Protein AF-A0A3S0B146-F1 (afdb_monomer)

pLDDT: mean 80.32, std 21.98, range [42.97, 98.69]

Radius of gyration: 25.28 Å; Cα contacts (8 Å, |Δi|>4): 121; chains: 1; bounding box: 47×48×79 Å

Nearest PDB structures (foldseek):
  7u02-assembly1_M  TM=7.256E-01  e=1.890E-04  Caulobacter vibrioides CB15
  8tp8-assembly1_A  TM=6.884E-01  e=6.443E-04  Caulobacter vibrioides NA1000
  8tp8-assembly2_C  TM=6.827E-01  e=7.284E-04  Caulobacter vibrioides NA1000
  8tpk-assembly1_A  TM=6.736E-01  e=8.755E-04  Caulobacter vibrioides NA1000
  6sj9-assembly1_A  TM=5.469E-01  e=1.150E-02  Paenarthrobacter aurescens

Mean predicted aligned error: 13.57 Å

Structure (mmCIF, N/CA/C/O backbone):
data_AF-A0A3S0B146-F1
#
_entry.id   AF-A0A3S0B146-F1
#
loop_
_atom_site.group_PDB
_atom_site.id
_atom_site.type_symbol
_atom_site.label_atom_id
_atom_site.label_alt_id
_atom_site.label_comp_id
_atom_site.label_asym_id
_atom_site.label_entity_id
_atom_site.label_seq_id
_atom_site.pdbx_PDB_ins_code
_atom_site.Cartn_x
_atom_site.Cartn_y
_atom_site.Cartn_z
_atom_site.occupancy
_atom_site.B_iso_or_equiv
_atom_site.auth_seq_id
_atom_site.auth_comp_id
_atom_site.auth_asym_id
_atom_site.auth_atom_id
_atom_site.pdbx_PDB_model_num
ATOM 1 N N . ASP A 1 1 ? 30.273 -6.079 10.177 1.00 65.50 1 ASP A N 1
ATOM 2 C CA . ASP A 1 1 ? 29.571 -5.808 8.920 1.00 65.50 1 ASP A CA 1
ATOM 3 C C . ASP A 1 1 ? 28.319 -5.009 9.254 1.00 65.50 1 ASP A C 1
ATOM 5 O O . ASP A 1 1 ? 27.571 -5.432 10.129 1.00 65.50 1 ASP A O 1
ATOM 9 N N . LEU A 1 2 ? 28.191 -3.806 8.694 1.00 58.47 2 LEU A N 1
ATOM 10 C CA . LEU A 1 2 ? 27.095 -2.875 8.989 1.00 58.47 2 LEU A CA 1
ATOM 11 C C . LEU A 1 2 ? 25.788 -3.349 8.339 1.00 58.47 2 LEU A C 1
ATOM 13 O O . LEU A 1 2 ? 24.721 -3.165 8.922 1.00 58.47 2 LEU A O 1
ATOM 17 N N . ASP A 1 3 ? 25.888 -4.040 7.203 1.00 67.56 3 ASP A N 1
ATOM 18 C CA . ASP A 1 3 ? 24.742 -4.549 6.447 1.00 67.56 3 ASP A CA 1
ATOM 19 C C . ASP A 1 3 ? 24.008 -5.644 7.237 1.00 67.56 3 ASP A C 1
ATOM 21 O O . ASP A 1 3 ? 22.781 -5.635 7.351 1.00 67.56 3 ASP A O 1
ATOM 25 N N . ALA A 1 4 ? 24.764 -6.510 7.919 1.00 56.41 4 ALA A N 1
ATOM 26 C CA . ALA A 1 4 ? 24.223 -7.515 8.835 1.00 56.41 4 ALA A CA 1
ATOM 27 C C . ALA A 1 4 ? 23.538 -6.912 10.082 1.00 56.41 4 ALA A C 1
ATOM 29 O O . ALA A 1 4 ? 22.619 -7.513 10.634 1.00 56.41 4 ALA A O 1
ATOM 30 N N . TRP A 1 5 ? 23.967 -5.727 10.534 1.00 53.81 5 TRP A N 1
ATOM 31 C CA . TRP A 1 5 ? 23.387 -5.045 11.700 1.00 53.81 5 TRP A CA 1
ATOM 32 C C . TRP A 1 5 ? 22.118 -4.251 11.346 1.00 53.81 5 TRP A C 1
ATOM 34 O O . TRP A 1 5 ? 21.217 -4.122 12.175 1.00 53.81 5 TRP A O 1
ATOM 44 N N . LEU A 1 6 ? 22.010 -3.765 10.105 1.00 57.59 6 LEU A N 1
ATOM 45 C CA . LEU A 1 6 ? 20.806 -3.102 9.590 1.00 57.59 6 LEU A CA 1
ATOM 46 C C . LEU A 1 6 ? 19.666 -4.090 9.314 1.00 57.59 6 LEU A C 1
ATOM 48 O O . LEU A 1 6 ? 18.509 -3.749 9.553 1.00 57.59 6 LEU A O 1
ATOM 52 N N . ALA A 1 7 ? 19.982 -5.328 8.922 1.00 58.56 7 ALA A N 1
ATOM 53 C CA . ALA A 1 7 ? 18.995 -6.404 8.805 1.00 58.56 7 ALA A CA 1
ATOM 54 C C . ALA A 1 7 ? 18.312 -6.743 10.148 1.00 58.56 7 ALA A C 1
ATOM 56 O O . ALA A 1 7 ? 17.173 -7.185 10.166 1.00 58.56 7 ALA A O 1
ATOM 57 N N . GLN A 1 8 ? 18.987 -6.486 11.274 1.00 45.81 8 GLN A N 1
ATOM 58 C CA . GLN A 1 8 ? 18.570 -6.878 12.627 1.00 45.81 8 GLN A CA 1
ATOM 59 C C . GLN A 1 8 ? 17.580 -5.915 13.309 1.00 45.81 8 GLN A C 1
ATOM 61 O O . GLN A 1 8 ? 17.132 -6.185 14.425 1.00 45.81 8 GLN A O 1
ATOM 66 N N . ARG A 1 9 ? 17.298 -4.746 12.711 1.00 48.62 9 ARG A N 1
ATOM 67 C CA . ARG A 1 9 ? 16.429 -3.705 13.309 1.00 48.62 9 ARG A CA 1
ATOM 68 C C . ARG A 1 9 ? 15.137 -3.447 12.549 1.00 48.62 9 ARG A C 1
ATOM 70 O O . ARG A 1 9 ? 14.321 -2.644 13.008 1.00 48.62 9 ARG A O 1
ATOM 77 N N . ASP A 1 10 ? 14.929 -4.144 11.443 1.00 51.81 10 ASP A N 1
ATOM 78 C CA . ASP A 1 10 ? 13.582 -4.359 10.953 1.00 51.81 10 ASP A CA 1
ATOM 79 C C . ASP A 1 10 ? 12.880 -5.227 11.995 1.00 51.81 10 ASP A C 1
ATOM 81 O O . ASP A 1 10 ? 13.435 -6.221 12.436 1.00 51.81 10 ASP A O 1
ATOM 85 N N . PHE A 1 11 ? 11.728 -4.796 12.506 1.00 51.12 11 PHE A N 1
ATOM 86 C CA . PHE A 1 11 ? 10.977 -5.554 13.504 1.00 51.12 11 PHE A CA 1
ATOM 87 C C . PHE A 1 11 ? 10.740 -6.983 12.984 1.00 51.12 11 PHE A C 1
ATOM 89 O O . 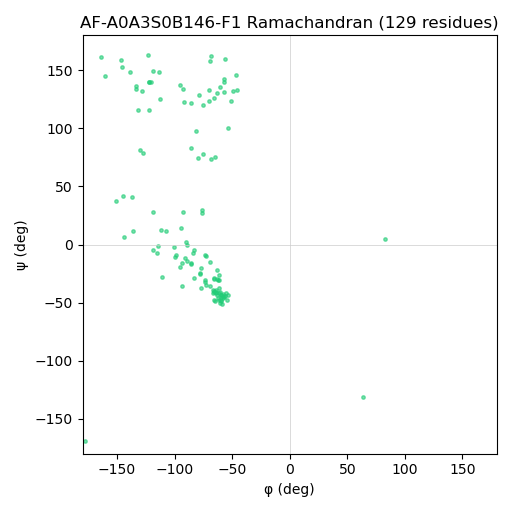PHE A 1 11 ? 9.848 -7.178 12.160 1.00 51.12 11 PHE A O 1
ATOM 96 N N . ASP A 1 12 ? 11.550 -7.939 13.453 1.00 46.16 12 ASP A N 1
ATOM 97 C CA . ASP A 1 12 ? 11.542 -9.354 13.070 1.00 46.16 12 ASP A CA 1
ATOM 98 C C . ASP A 1 12 ? 10.260 -10.032 13.578 1.00 46.16 12 ASP A C 1
ATOM 100 O O . ASP A 1 12 ? 10.237 -10.811 14.531 1.00 46.16 12 ASP A O 1
ATOM 104 N N . LEU A 1 13 ? 9.146 -9.728 12.923 1.00 51.66 13 LEU A N 1
ATOM 105 C CA . LEU A 1 13 ? 8.279 -10.806 12.488 1.00 51.66 13 LEU A CA 1
ATOM 106 C C . LEU A 1 13 ? 8.950 -11.360 11.229 1.00 51.66 13 LEU A C 1
ATOM 108 O O . LEU A 1 13 ? 9.281 -10.552 10.355 1.00 51.66 13 LEU A O 1
ATOM 112 N N . PRO A 1 14 ? 9.176 -12.683 11.116 1.00 53.88 14 PRO A N 1
ATOM 113 C CA . PRO A 1 14 ? 9.619 -13.246 9.848 1.00 53.88 14 PRO A CA 1
ATOM 114 C C . PRO A 1 14 ? 8.681 -12.706 8.762 1.00 53.88 14 PRO A C 1
ATOM 116 O O . PRO A 1 14 ? 7.466 -12.685 9.010 1.00 53.88 14 PRO A O 1
ATOM 119 N N . PRO A 1 15 ? 9.202 -12.191 7.630 1.00 55.59 15 PRO A N 1
ATOM 120 C CA . PRO A 1 15 ? 8.333 -11.738 6.560 1.00 55.59 15 PRO A CA 1
ATOM 121 C C . PRO A 1 15 ? 7.369 -12.884 6.271 1.00 55.59 15 PRO A C 1
ATOM 123 O O . PRO A 1 15 ? 7.800 -14.021 6.071 1.00 55.59 15 PRO A O 1
ATOM 126 N N . GLY A 1 16 ? 6.065 -12.604 6.362 1.00 63.62 16 GLY A N 1
ATOM 127 C CA . GLY A 1 16 ? 5.086 -13.541 5.836 1.00 63.62 16 GLY A CA 1
ATOM 128 C C . GLY A 1 16 ? 5.406 -13.796 4.366 1.00 63.62 16 GLY A C 1
ATOM 129 O O . GLY A 1 16 ? 6.111 -12.996 3.741 1.00 63.62 16 GLY A O 1
ATOM 130 N N . ASP A 1 17 ? 4.907 -14.908 3.829 1.00 84.62 17 ASP A N 1
ATOM 131 C CA . ASP A 1 17 ? 5.023 -15.187 2.400 1.00 84.62 17 ASP A CA 1
ATOM 132 C C . ASP A 1 17 ? 4.638 -13.947 1.579 1.00 84.62 17 ASP A C 1
ATOM 134 O O . ASP A 1 17 ? 3.768 -13.165 1.976 1.00 84.62 17 ASP A O 1
ATOM 138 N N . ASP A 1 18 ? 5.296 -13.751 0.440 1.00 94.06 18 ASP A N 1
ATOM 139 C CA . ASP A 1 18 ? 4.954 -12.650 -0.451 1.00 94.06 18 ASP A CA 1
ATOM 140 C C . ASP A 1 18 ? 3.476 -12.720 -0.861 1.00 94.06 18 ASP A C 1
ATOM 142 O O . ASP A 1 18 ? 2.923 -13.789 -1.134 1.00 94.06 18 ASP A O 1
ATOM 146 N N . ILE A 1 19 ? 2.845 -11.553 -0.959 1.00 96.56 19 ILE A N 1
ATOM 147 C CA . ILE A 1 19 ? 1.476 -11.404 -1.444 1.00 96.56 19 ILE A CA 1
ATOM 148 C C . ILE A 1 19 ? 1.453 -10.648 -2.768 1.00 96.56 19 ILE A C 1
ATOM 150 O O . ILE A 1 19 ? 2.256 -9.748 -3.015 1.00 96.56 19 ILE A O 1
ATOM 154 N N . GLU A 1 20 ? 0.475 -10.984 -3.603 1.00 98.06 20 GLU A N 1
ATOM 155 C CA . GLU A 1 20 ? 0.127 -10.197 -4.785 1.00 98.06 20 GLU A CA 1
ATOM 156 C C . GLU A 1 20 ? -0.757 -9.023 -4.347 1.00 98.06 20 GLU A C 1
ATOM 158 O O . GLU A 1 20 ? -1.962 -9.175 -4.122 1.00 98.06 20 GLU A O 1
ATOM 163 N N . LEU A 1 21 ? -0.155 -7.845 -4.173 1.00 98.56 21 LEU A N 1
ATOM 164 C CA . LEU A 1 21 ? -0.882 -6.629 -3.828 1.00 98.56 21 LEU A CA 1
ATOM 165 C C . LEU A 1 21 ? -1.617 -6.112 -5.060 1.00 98.56 21 LEU A C 1
ATOM 167 O O . LEU A 1 21 ? -0.989 -5.722 -6.043 1.00 98.56 21 LEU A O 1
ATOM 171 N N . HIS A 1 22 ? -2.941 -6.019 -4.960 1.00 98.56 22 HIS A N 1
ATOM 172 C CA . HIS A 1 22 ? -3.786 -5.327 -5.928 1.00 98.56 22 HIS A CA 1
ATOM 173 C C 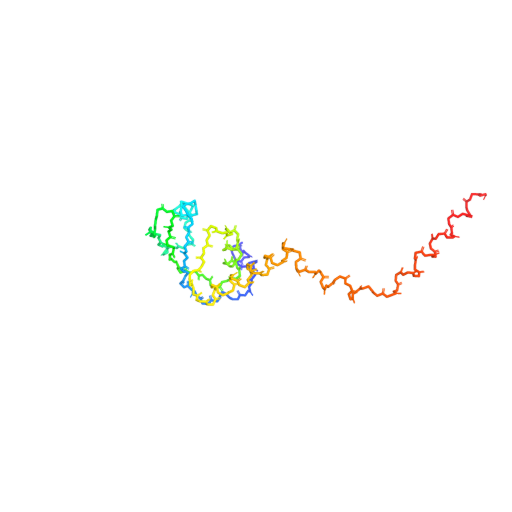. HIS A 1 22 ? -4.407 -4.095 -5.273 1.00 98.56 22 HIS A C 1
ATOM 175 O O . HIS A 1 22 ? -5.076 -4.214 -4.243 1.00 98.56 22 HIS A O 1
ATOM 181 N N . ALA A 1 23 ? -4.231 -2.917 -5.870 1.00 98.56 23 ALA A N 1
ATOM 182 C CA . ALA A 1 23 ? -4.778 -1.673 -5.330 1.00 98.56 23 ALA A CA 1
ATOM 183 C C . ALA A 1 23 ? -5.200 -0.689 -6.425 1.00 98.56 23 ALA A C 1
ATOM 185 O O . ALA A 1 23 ? -4.638 -0.698 -7.515 1.00 98.56 23 ALA A O 1
ATOM 186 N N . V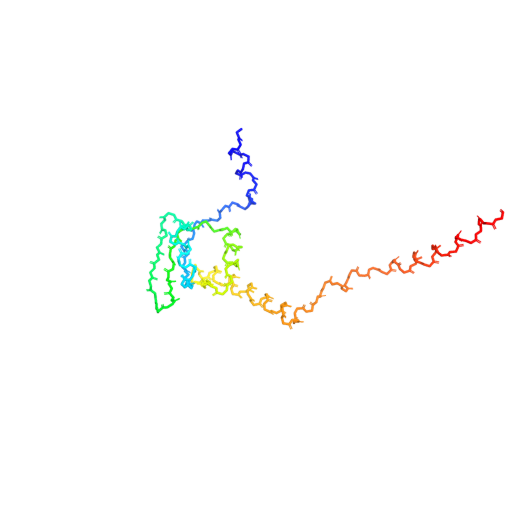AL A 1 24 ? -6.166 0.177 -6.119 1.00 98.44 24 VAL A N 1
ATOM 187 C CA . VAL A 1 24 ? -6.484 1.369 -6.918 1.00 98.44 24 VAL A CA 1
ATOM 188 C C . VAL A 1 24 ? -5.756 2.565 -6.326 1.00 98.44 24 VAL A C 1
ATOM 190 O O . VAL A 1 24 ? -5.732 2.730 -5.106 1.00 98.44 24 VAL A O 1
ATOM 193 N N . LEU A 1 25 ? -5.174 3.392 -7.185 1.00 98.19 25 LEU A N 1
ATOM 194 C CA . LEU A 1 25 ? -4.406 4.577 -6.839 1.00 98.19 25 LEU A CA 1
ATOM 195 C C . LEU A 1 25 ? -5.046 5.831 -7.426 1.00 98.19 25 LEU A C 1
ATOM 197 O O . LEU A 1 25 ? -5.584 5.798 -8.537 1.00 98.19 25 LEU A O 1
ATOM 201 N N . SER A 1 26 ? -4.872 6.952 -6.729 1.00 97.75 26 SER A N 1
ATOM 202 C CA . SER A 1 26 ? -5.046 8.273 -7.329 1.00 97.75 26 SER A CA 1
ATOM 203 C C . SER A 1 26 ? -3.951 8.564 -8.362 1.00 97.75 26 SER A C 1
ATOM 205 O O . SER A 1 26 ? -2.873 7.959 -8.355 1.00 97.75 26 SER A O 1
ATOM 207 N N . ARG A 1 27 ? -4.196 9.555 -9.224 1.00 96.38 27 ARG A N 1
ATOM 208 C CA . ARG A 1 27 ? -3.217 10.043 -10.207 1.00 96.38 27 ARG A CA 1
ATOM 209 C C . ARG A 1 27 ? -1.894 10.476 -9.570 1.00 96.38 27 ARG A C 1
ATOM 211 O O . ARG A 1 27 ? -0.832 10.176 -10.099 1.00 96.38 27 ARG A O 1
ATOM 218 N N . GLU A 1 28 ? -1.937 11.172 -8.441 1.00 95.69 28 GLU A N 1
ATOM 219 C CA . GLU A 1 28 ? -0.735 11.676 -7.766 1.00 95.69 28 GLU A CA 1
ATOM 220 C C . GLU A 1 28 ? 0.132 10.531 -7.234 1.00 95.69 28 GLU A C 1
ATOM 222 O O . GLU A 1 28 ? 1.360 10.586 -7.314 1.00 95.69 28 GLU A O 1
ATOM 227 N N . LEU A 1 29 ? -0.502 9.491 -6.682 1.00 97.44 29 LEU A N 1
ATOM 228 C CA . LEU A 1 29 ? 0.213 8.325 -6.176 1.00 97.44 29 LEU A CA 1
ATOM 229 C C . LEU A 1 29 ? 0.765 7.463 -7.314 1.00 97.44 29 LEU A C 1
ATOM 231 O O . LEU A 1 29 ? 1.862 6.921 -7.193 1.00 97.44 29 LEU A O 1
ATOM 235 N N . GLU A 1 30 ? 0.049 7.377 -8.431 1.00 97.50 30 GLU A N 1
ATOM 236 C CA . GLU A 1 30 ? 0.546 6.708 -9.627 1.00 97.50 30 GLU A CA 1
ATOM 237 C C . GLU A 1 30 ? 1.837 7.353 -10.154 1.00 97.50 30 GLU A C 1
ATOM 239 O O . GLU A 1 30 ? 2.825 6.640 -10.345 1.00 97.50 30 GLU A O 1
ATOM 244 N N . VAL A 1 31 ? 1.881 8.685 -10.290 1.00 97.06 31 VAL A N 1
ATOM 245 C CA . VAL A 1 31 ? 3.086 9.409 -10.741 1.00 97.06 31 VAL A CA 1
ATOM 246 C C . VAL A 1 31 ? 4.263 9.120 -9.810 1.00 97.06 31 VAL A C 1
ATOM 248 O O . VAL A 1 31 ? 5.362 8.800 -10.264 1.00 97.06 31 VAL A O 1
ATOM 251 N N . LEU A 1 32 ? 4.015 9.151 -8.499 1.00 97.12 32 LEU A N 1
ATOM 252 C CA . LEU A 1 32 ? 5.027 8.845 -7.494 1.00 97.12 32 LEU A CA 1
ATOM 253 C C . LEU A 1 32 ? 5.595 7.428 -7.640 1.00 97.12 32 LEU A C 1
ATOM 255 O O . LEU A 1 32 ? 6.804 7.235 -7.512 1.00 97.12 32 LEU A O 1
ATOM 259 N N . LEU A 1 33 ? 4.729 6.441 -7.879 1.00 97.50 33 LEU A N 1
ATOM 260 C CA . LEU A 1 33 ? 5.121 5.037 -8.001 1.00 97.50 33 LEU A CA 1
ATOM 261 C C . LEU A 1 33 ? 5.755 4.708 -9.352 1.00 97.50 33 LEU A C 1
ATOM 263 O O . LEU A 1 33 ? 6.504 3.736 -9.434 1.00 97.50 33 LEU A O 1
ATOM 267 N N . ARG A 1 34 ? 5.536 5.517 -10.396 1.00 97.06 34 ARG A N 1
ATOM 268 C CA . ARG A 1 34 ? 6.342 5.436 -11.624 1.00 97.06 34 ARG A CA 1
ATOM 269 C C . ARG A 1 34 ? 7.791 5.836 -11.379 1.00 97.06 34 ARG A C 1
ATOM 271 O O . ARG A 1 34 ? 8.690 5.199 -11.917 1.00 97.06 34 ARG A O 1
ATOM 278 N N . GLU A 1 35 ? 8.015 6.873 -10.578 1.00 97.25 35 GLU A N 1
ATOM 279 C CA . GLU A 1 35 ? 9.363 7.347 -10.250 1.00 97.25 35 GLU A CA 1
ATOM 280 C C . GLU A 1 35 ? 10.060 6.460 -9.217 1.00 97.25 35 GLU A C 1
ATOM 282 O O . GLU A 1 35 ? 11.268 6.236 -9.291 1.00 97.25 35 GLU A O 1
ATOM 287 N N . ARG A 1 36 ? 9.304 5.960 -8.235 1.00 97.06 36 ARG A N 1
ATOM 288 C CA . ARG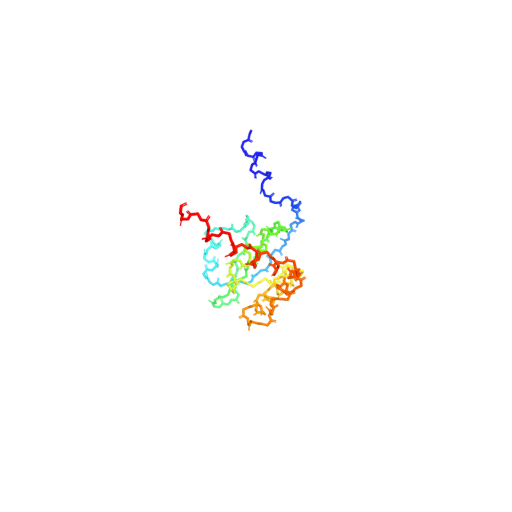 A 1 36 ? 9.817 5.149 -7.127 1.00 97.06 36 ARG A CA 1
ATOM 289 C C . ARG A 1 36 ? 8.980 3.879 -6.982 1.00 97.06 36 ARG A C 1
ATOM 291 O O . ARG A 1 36 ? 8.080 3.853 -6.140 1.00 97.06 36 ARG A O 1
ATOM 298 N N . PRO A 1 37 ? 9.258 2.846 -7.799 1.00 97.19 37 PRO A N 1
ATOM 299 C CA . PRO A 1 37 ? 8.511 1.597 -7.759 1.00 97.19 37 PRO A CA 1
ATOM 300 C C . PRO A 1 37 ? 8.526 0.950 -6.374 1.00 97.19 37 PRO A C 1
ATOM 302 O O . PRO A 1 37 ? 9.557 0.924 -5.701 1.00 97.19 37 PRO A O 1
ATOM 305 N N . LEU A 1 38 ? 7.381 0.399 -5.970 1.00 97.00 38 LEU A N 1
ATOM 306 C CA . LEU A 1 38 ? 7.223 -0.360 -4.731 1.00 97.00 38 LEU A CA 1
ATOM 307 C C . LEU A 1 38 ? 7.958 -1.708 -4.786 1.00 97.00 38 LEU A C 1
ATOM 309 O O . LEU A 1 38 ? 8.500 -2.151 -3.777 1.00 97.00 38 LEU A O 1
ATOM 313 N N . ALA A 1 39 ? 7.973 -2.346 -5.958 1.00 96.62 39 ALA A N 1
ATOM 314 C CA . ALA A 1 39 ? 8.618 -3.630 -6.208 1.00 96.62 39 ALA A CA 1
ATOM 315 C C . ALA A 1 39 ? 9.164 -3.699 -7.648 1.00 96.62 39 ALA A C 1
ATOM 317 O O . ALA A 1 39 ? 8.682 -2.962 -8.515 1.00 96.62 39 ALA A O 1
ATOM 318 N N . PRO A 1 40 ? 10.142 -4.580 -7.942 1.00 97.06 40 PRO A N 1
ATOM 319 C CA . PRO A 1 40 ? 10.685 -4.733 -9.293 1.00 97.06 40 PRO A CA 1
ATOM 320 C C . PRO A 1 40 ? 9.659 -5.194 -10.337 1.00 97.06 40 PRO A C 1
ATOM 322 O O . PRO A 1 40 ? 9.786 -4.841 -11.506 1.00 97.06 40 PRO A O 1
ATOM 325 N N . ASP A 1 41 ? 8.656 -5.974 -9.931 1.00 97.81 41 ASP A N 1
ATOM 326 C CA . ASP A 1 41 ? 7.599 -6.502 -10.801 1.00 97.81 41 ASP A CA 1
ATOM 327 C C . ASP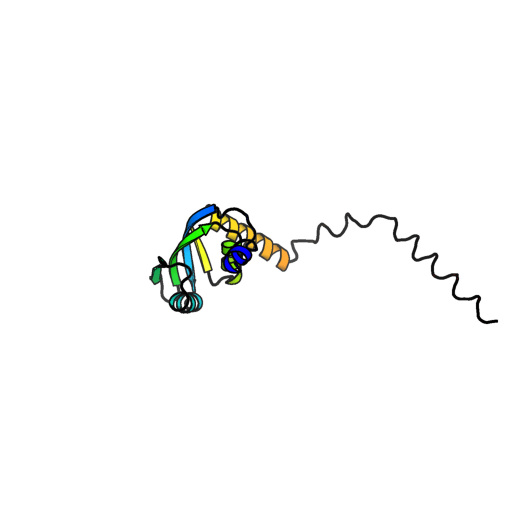 A 1 41 ? 6.333 -5.630 -10.817 1.00 97.81 41 ASP A C 1
ATOM 329 O O . ASP A 1 41 ? 5.288 -6.060 -11.307 1.00 97.81 41 ASP A O 1
ATOM 333 N N . GLN A 1 42 ? 6.435 -4.394 -10.313 1.00 98.44 42 GLN A N 1
ATOM 334 C CA . GLN A 1 42 ? 5.336 -3.440 -10.268 1.00 98.44 42 GLN A CA 1
ATOM 335 C C . GLN A 1 42 ? 4.746 -3.173 -11.659 1.00 98.44 42 GLN A C 1
ATOM 337 O O . GLN A 1 42 ? 5.445 -2.784 -12.596 1.00 98.44 42 GLN A O 1
ATOM 342 N N . GLN A 1 43 ? 3.421 -3.254 -11.748 1.00 98.50 43 GLN A N 1
ATOM 343 C CA . GLN A 1 43 ? 2.627 -2.890 -12.916 1.00 98.50 43 GLN A CA 1
ATOM 344 C C . GLN A 1 43 ? 1.604 -1.817 -12.541 1.00 98.50 43 GL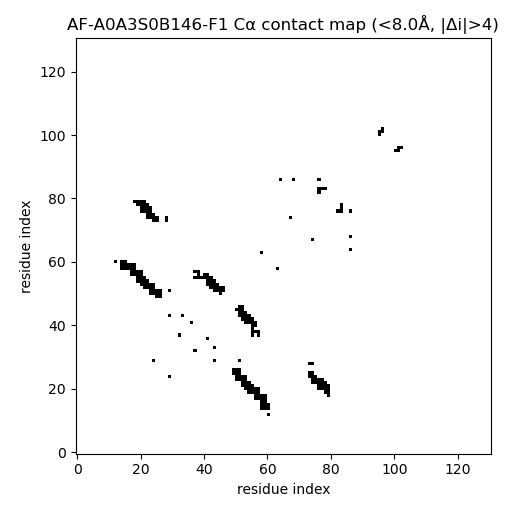N A C 1
ATOM 346 O O . GLN A 1 43 ? 0.997 -1.870 -11.471 1.00 98.50 43 GLN A O 1
ATOM 351 N N . LEU A 1 44 ? 1.423 -0.841 -13.433 1.00 98.19 44 LEU A N 1
ATOM 352 C CA . LEU A 1 44 ? 0.490 0.275 -13.282 1.00 98.19 44 LEU A CA 1
ATOM 353 C C . LEU A 1 44 ? -0.334 0.429 -14.561 1.00 98.19 44 LEU A C 1
ATOM 355 O O . LEU A 1 44 ? 0.214 0.758 -15.617 1.00 98.19 44 LEU A O 1
ATOM 359 N N . GLU A 1 45 ? -1.642 0.225 -14.451 1.00 97.38 45 GLU A N 1
ATOM 360 C CA . GLU A 1 45 ? -2.598 0.284 -15.561 1.00 97.38 45 GLU A CA 1
ATOM 361 C C . GLU A 1 45 ? -3.664 1.350 -15.294 1.00 97.38 45 GLU A C 1
ATOM 363 O O . GLU A 1 45 ? -4.144 1.481 -14.173 1.00 97.38 45 GLU A O 1
ATOM 368 N N . ALA A 1 46 ? -4.063 2.112 -16.313 1.00 96.38 46 ALA A N 1
ATOM 369 C CA . ALA A 1 46 ? -5.184 3.040 -16.174 1.00 96.38 46 ALA A CA 1
ATOM 370 C C . ALA A 1 46 ? -6.506 2.262 -16.044 1.00 96.38 46 ALA A C 1
ATOM 372 O O . ALA A 1 46 ? -6.765 1.350 -16.828 1.00 96.38 46 ALA A O 1
ATOM 373 N N . ALA A 1 47 ? -7.342 2.641 -15.076 1.00 92.12 47 ALA A N 1
ATOM 374 C CA . ALA A 1 47 ? -8.662 2.048 -14.828 1.00 92.12 47 ALA A CA 1
ATOM 375 C C . ALA A 1 47 ? -9.819 3.058 -14.961 1.00 92.12 47 ALA A C 1
ATOM 377 O O . ALA A 1 47 ? -10.984 2.674 -14.923 1.00 92.12 47 ALA A O 1
ATOM 378 N N . GLY A 1 48 ? -9.499 4.335 -15.174 1.00 87.94 48 GLY A N 1
ATOM 379 C CA . GLY A 1 48 ? -10.435 5.421 -15.447 1.00 87.94 48 GLY A CA 1
ATOM 380 C C . GLY A 1 48 ? -9.683 6.731 -15.683 1.00 87.94 48 GLY A C 1
ATOM 381 O O . GLY A 1 48 ? -8.456 6.739 -15.784 1.00 87.94 48 GLY A O 1
ATOM 382 N N . ASP A 1 49 ? -10.401 7.853 -15.727 1.00 85.19 49 ASP A N 1
ATOM 383 C CA . ASP A 1 49 ? -9.791 9.167 -15.994 1.00 85.19 49 ASP A CA 1
ATOM 384 C C . ASP A 1 49 ? -8.785 9.591 -14.904 1.00 85.19 49 ASP A C 1
ATOM 386 O O . ASP A 1 49 ? -7.799 10.288 -15.177 1.00 85.19 49 ASP A O 1
ATOM 390 N N . HIS A 1 50 ? -8.998 9.136 -13.664 1.00 90.62 50 HIS A N 1
ATOM 391 C CA . HIS A 1 50 ? -8.193 9.505 -12.493 1.00 90.62 50 HIS A CA 1
ATOM 392 C C . HIS A 1 50 ? -7.836 8.325 -11.577 1.00 90.62 50 HIS A C 1
ATOM 394 O O . HIS A 1 50 ? -7.330 8.545 -10.478 1.00 90.62 50 HIS A O 1
ATOM 400 N N . GLU A 1 51 ? -8.062 7.093 -12.035 1.00 95.19 51 GLU A N 1
ATOM 401 C CA . GLU A 1 51 ? -7.824 5.870 -11.266 1.00 95.19 51 GLU A CA 1
ATOM 402 C C . GLU A 1 51 ? -6.854 4.943 -11.993 1.00 95.19 51 GLU A C 1
ATOM 404 O O . GLU A 1 51 ? -6.930 4.761 -13.213 1.00 95.19 51 GLU A O 1
ATOM 409 N N . PHE A 1 52 ? -5.961 4.326 -11.223 1.00 98.19 52 PHE A N 1
ATOM 410 C CA . PHE A 1 52 ? -4.942 3.416 -11.735 1.00 98.19 52 PHE A CA 1
ATOM 411 C C . PHE A 1 52 ? -4.883 2.149 -10.895 1.00 98.19 52 PHE A C 1
ATOM 413 O O . PHE A 1 52 ? -4.903 2.219 -9.671 1.00 98.19 52 PHE A O 1
ATOM 420 N N . VAL A 1 53 ? -4.781 0.993 -11.538 1.00 98.44 53 VAL A N 1
ATOM 421 C CA . VAL A 1 53 ? -4.602 -0.294 -10.870 1.00 98.44 53 VAL A CA 1
ATOM 422 C C . VAL A 1 53 ? -3.115 -0.601 -10.749 1.00 98.44 53 VAL A C 1
ATOM 424 O O . VAL A 1 53 ? -2.394 -0.666 -11.743 1.00 98.44 53 VAL A O 1
ATOM 427 N N . LEU A 1 54 ? -2.684 -0.812 -9.510 1.00 98.62 54 LEU A N 1
ATOM 428 C CA . LEU A 1 54 ? -1.381 -1.327 -9.117 1.00 98.62 54 LEU A CA 1
ATOM 429 C C . LEU A 1 54 ? -1.448 -2.847 -8.951 1.00 98.62 54 LEU A C 1
ATOM 431 O O . LEU A 1 54 ? -2.344 -3.348 -8.265 1.00 98.62 54 LEU A O 1
ATOM 435 N N . ARG A 1 55 ? -0.458 -3.552 -9.507 1.00 98.69 55 ARG A N 1
ATOM 436 C CA . ARG A 1 55 ? -0.132 -4.947 -9.171 1.00 98.69 55 ARG A CA 1
ATOM 437 C C . ARG A 1 55 ? 1.352 -5.067 -8.843 1.00 98.69 55 ARG A C 1
ATOM 439 O O . ARG A 1 55 ? 2.167 -4.524 -9.584 1.00 98.69 55 ARG A O 1
ATOM 446 N N . ALA A 1 56 ? 1.702 -5.730 -7.745 1.00 98.31 56 ALA A N 1
ATOM 447 C CA . ALA A 1 56 ? 3.093 -5.954 -7.344 1.00 98.31 56 ALA A CA 1
ATOM 448 C C . ALA A 1 56 ? 3.198 -7.119 -6.353 1.00 98.31 56 ALA A C 1
ATOM 450 O O . ALA A 1 56 ? 2.333 -7.247 -5.478 1.00 98.31 56 ALA A O 1
ATOM 451 N N . ARG A 1 57 ? 4.285 -7.897 -6.419 1.00 98.06 57 ARG A N 1
ATOM 452 C CA . ARG A 1 57 ? 4.615 -8.872 -5.378 1.00 98.06 57 ARG A CA 1
ATOM 453 C C . ARG A 1 57 ? 5.395 -8.191 -4.261 1.00 98.06 57 ARG A C 1
ATOM 455 O O . ARG A 1 57 ? 6.448 -7.598 -4.492 1.00 98.06 57 ARG A O 1
ATOM 462 N N . VAL A 1 58 ? 4.867 -8.255 -3.043 1.00 96.38 58 VAL A N 1
ATOM 463 C CA . VAL A 1 58 ? 5.439 -7.568 -1.877 1.00 96.38 58 VAL A CA 1
ATOM 464 C C . VAL A 1 58 ? 5.407 -8.453 -0.638 1.00 96.38 58 VAL A C 1
ATOM 466 O O . VAL A 1 58 ? 4.476 -9.232 -0.448 1.00 96.38 58 VAL A O 1
ATOM 469 N N . ALA A 1 59 ? 6.391 -8.279 0.242 1.00 94.44 59 ALA A N 1
ATOM 470 C CA . ALA A 1 59 ? 6.456 -9.016 1.499 1.00 94.44 59 ALA A CA 1
ATOM 471 C C . ALA A 1 59 ? 5.254 -8.692 2.410 1.00 94.44 59 ALA A C 1
ATOM 473 O O . ALA A 1 59 ? 4.979 -7.515 2.701 1.00 94.44 59 ALA A O 1
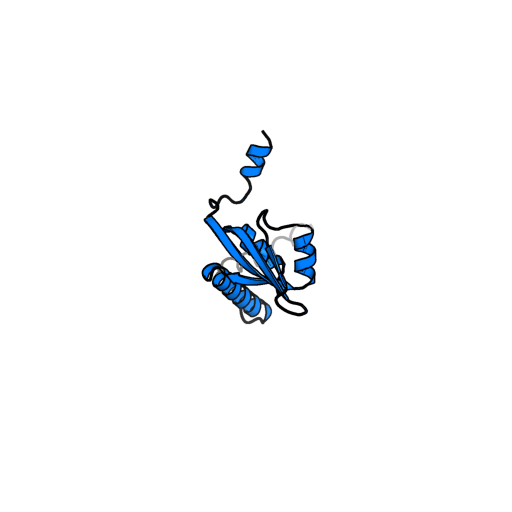ATOM 474 N N . ASP A 1 60 ? 4.581 -9.728 2.923 1.00 93.69 60 ASP A N 1
ATOM 475 C CA . ASP A 1 60 ? 3.413 -9.602 3.802 1.00 93.69 60 ASP A CA 1
ATOM 476 C C . ASP A 1 60 ? 3.822 -9.189 5.224 1.00 93.69 60 ASP A C 1
ATOM 478 O O . ASP A 1 60 ? 3.930 -9.987 6.153 1.00 93.69 60 ASP A O 1
ATOM 482 N N . THR A 1 61 ? 4.110 -7.899 5.390 1.00 93.00 61 THR A N 1
ATOM 483 C CA . THR A 1 61 ? 4.718 -7.353 6.612 1.00 93.00 61 THR A CA 1
ATOM 484 C C . THR A 1 61 ? 3.879 -6.247 7.240 1.00 93.00 61 THR A C 1
ATOM 486 O O . THR A 1 61 ? 3.043 -5.617 6.587 1.00 93.00 61 THR A O 1
ATOM 489 N N . MET A 1 62 ? 4.144 -5.933 8.514 1.00 92.12 62 MET A N 1
ATOM 490 C CA . MET A 1 62 ? 3.541 -4.764 9.169 1.00 92.12 62 MET A CA 1
ATOM 491 C C . MET A 1 62 ? 4.008 -3.437 8.552 1.00 92.12 62 MET A C 1
ATOM 493 O O . MET A 1 62 ? 3.234 -2.482 8.481 1.00 92.12 62 MET A O 1
ATOM 497 N N . ARG A 1 63 ? 5.236 -3.396 8.013 1.00 92.81 63 ARG A N 1
ATOM 498 C CA . ARG A 1 63 ? 5.736 -2.251 7.240 1.00 92.81 63 ARG A CA 1
ATOM 499 C C . ARG A 1 63 ? 4.827 -1.936 6.061 1.00 92.81 63 ARG A C 1
ATOM 501 O O . ARG A 1 63 ? 4.507 -0.767 5.864 1.00 92.81 63 ARG A O 1
ATOM 508 N N . LEU A 1 64 ? 4.387 -2.955 5.320 1.00 95.75 64 LEU A N 1
ATOM 509 C CA . LEU A 1 64 ? 3.447 -2.765 4.218 1.00 95.75 64 LEU A CA 1
ATOM 510 C C . LEU A 1 64 ? 2.149 -2.108 4.705 1.00 95.75 64 LEU A C 1
ATOM 512 O O . LEU A 1 64 ? 1.680 -1.166 4.077 1.00 95.75 64 LEU A O 1
ATOM 516 N N . ARG A 1 65 ? 1.601 -2.527 5.857 1.00 97.00 65 ARG A N 1
ATOM 517 C CA . ARG A 1 65 ? 0.380 -1.913 6.420 1.00 97.00 65 ARG A CA 1
ATOM 518 C C . ARG A 1 65 ? 0.585 -0.437 6.731 1.00 97.00 65 ARG A C 1
ATOM 520 O O . ARG A 1 65 ? -0.246 0.382 6.357 1.00 97.00 65 ARG A O 1
ATOM 527 N N . TRP A 1 66 ? 1.680 -0.081 7.399 1.00 96.19 66 TRP A N 1
ATOM 528 C CA . TRP A 1 66 ? 1.969 1.323 7.709 1.00 96.19 66 TRP A CA 1
ATOM 529 C C . TRP A 1 66 ? 2.202 2.155 6.456 1.00 96.19 66 TRP A C 1
ATOM 531 O O . TRP A 1 66 ? 1.732 3.287 6.381 1.00 96.19 66 TRP A O 1
ATOM 541 N N . TRP A 1 67 ? 2.885 1.581 5.468 1.00 97.06 67 TRP A N 1
ATOM 542 C CA . TRP A 1 67 ? 3.104 2.216 4.178 1.00 97.06 67 TRP A CA 1
ATOM 543 C C . TRP A 1 67 ? 1.772 2.503 3.473 1.00 97.06 67 TRP A C 1
ATOM 545 O O . TRP A 1 67 ? 1.521 3.650 3.115 1.00 97.06 67 TRP A O 1
ATOM 555 N N . LEU A 1 68 ? 0.880 1.509 3.373 1.00 98.12 68 LEU A N 1
ATOM 556 C CA . LEU A 1 68 ? -0.459 1.652 2.785 1.00 98.12 68 LEU A CA 1
ATOM 557 C C . LEU A 1 68 ? -1.292 2.714 3.516 1.00 98.12 68 LEU A C 1
ATOM 559 O O . LEU A 1 68 ? -1.807 3.638 2.890 1.00 98.12 68 LEU A O 1
ATOM 563 N N . LEU A 1 69 ? -1.377 2.625 4.847 1.00 97.69 69 LEU A N 1
ATOM 564 C CA . LEU A 1 69 ? -2.126 3.580 5.672 1.00 97.69 69 LEU A CA 1
ATOM 565 C C . LEU A 1 69 ? -1.576 5.009 5.561 1.00 97.69 69 LEU A C 1
ATOM 567 O O . LEU A 1 69 ? -2.344 5.965 5.651 1.00 97.69 69 LEU A O 1
ATOM 571 N N . GLY A 1 70 ? -0.271 5.168 5.324 1.00 97.25 70 GLY A N 1
ATOM 572 C CA . GLY A 1 70 ? 0.373 6.467 5.134 1.00 97.25 70 GLY A CA 1
ATOM 573 C C . GLY A 1 70 ? -0.115 7.239 3.903 1.00 97.25 70 GLY A C 1
ATOM 574 O O . GLY A 1 70 ? 0.004 8.465 3.867 1.00 97.25 70 GLY A O 1
ATOM 575 N N . PHE A 1 71 ? -0.698 6.564 2.906 1.00 97.31 71 PHE A N 1
ATOM 576 C CA . PHE A 1 71 ? -1.295 7.239 1.749 1.00 97.31 71 PHE A CA 1
ATOM 577 C C . PHE A 1 71 ? -2.739 7.684 1.971 1.00 97.31 71 PHE A C 1
ATOM 579 O O . PHE A 1 71 ? -3.204 8.551 1.227 1.00 97.31 71 PHE A O 1
ATOM 586 N N . GLY A 1 72 ? -3.410 7.159 2.999 1.00 96.75 72 GLY A N 1
ATOM 587 C CA . GLY A 1 72 ? -4.800 7.479 3.296 1.00 96.75 72 GLY A CA 1
ATOM 588 C C . GLY A 1 72 ? -5.741 7.038 2.176 1.00 96.75 72 GLY A C 1
ATOM 589 O O . GLY A 1 72 ? -5.666 5.912 1.694 1.00 96.75 72 GLY A O 1
ATOM 590 N N . ASP A 1 73 ? -6.621 7.942 1.760 1.00 95.75 73 ASP A N 1
ATOM 591 C CA . ASP A 1 73 ? -7.641 7.732 0.727 1.00 95.75 73 ASP A CA 1
ATOM 592 C C . ASP A 1 73 ? -7.090 7.661 -0.708 1.00 95.75 73 ASP A C 1
ATOM 594 O O . ASP A 1 73 ? -7.802 7.254 -1.622 1.00 95.75 73 ASP A O 1
ATOM 598 N N . ARG A 1 74 ? -5.811 7.995 -0.921 1.00 97.75 74 ARG A N 1
ATOM 599 C CA . ARG A 1 74 ? -5.159 7.928 -2.243 1.00 97.75 74 ARG A CA 1
ATOM 600 C C . ARG A 1 74 ? -4.849 6.509 -2.716 1.00 97.75 74 ARG A C 1
ATOM 602 O O . ARG A 1 74 ? -4.440 6.337 -3.864 1.00 97.75 74 ARG A O 1
ATOM 609 N N . ILE A 1 75 ? -5.008 5.510 -1.848 1.00 98.12 75 ILE A N 1
ATOM 610 C CA . ILE A 1 75 ? -4.857 4.094 -2.179 1.00 98.12 75 ILE A CA 1
ATOM 611 C C . ILE A 1 75 ? -6.020 3.290 -1.605 1.00 98.12 75 ILE A C 1
ATOM 613 O O . ILE A 1 75 ? -6.376 3.421 -0.437 1.00 98.12 75 ILE A O 1
ATOM 617 N N . THR A 1 76 ? -6.589 2.406 -2.415 1.00 98.19 76 THR A N 1
ATOM 618 C CA . THR A 1 76 ? -7.602 1.444 -1.978 1.00 98.19 76 THR A CA 1
ATOM 619 C C . THR A 1 76 ? -7.124 0.037 -2.288 1.00 98.19 76 THR A C 1
ATOM 621 O O . THR A 1 76 ? -6.971 -0.325 -3.451 1.00 98.19 76 THR A O 1
ATOM 624 N N . VAL A 1 77 ? -6.903 -0.779 -1.254 1.00 98.62 77 VAL A N 1
ATOM 625 C CA . VAL A 1 77 ? -6.534 -2.191 -1.430 1.00 98.62 77 VAL A CA 1
ATOM 626 C C . VAL A 1 77 ? -7.734 -2.972 -1.963 1.00 98.62 77 VAL A C 1
ATOM 628 O O . VAL A 1 77 ? -8.799 -2.993 -1.345 1.00 98.62 77 VAL A O 1
ATOM 631 N N . LEU A 1 78 ? -7.545 -3.636 -3.101 1.00 98.38 78 LEU A N 1
ATOM 632 C CA . LEU A 1 78 ? -8.506 -4.560 -3.698 1.00 98.38 78 LEU A CA 1
ATOM 633 C C . LEU A 1 78 ? -8.246 -6.005 -3.273 1.00 98.38 78 LEU A C 1
ATOM 635 O O . LEU A 1 78 ? -9.201 -6.753 -3.088 1.00 98.38 78 LEU A O 1
ATOM 639 N N . GLY A 1 79 ? -6.976 -6.383 -3.109 1.00 97.12 79 GLY A N 1
ATOM 640 C CA . GLY A 1 79 ? -6.584 -7.738 -2.747 1.00 97.12 79 GLY A CA 1
ATOM 641 C C . GLY A 1 79 ? -5.140 -7.835 -2.231 1.00 97.12 79 GLY A C 1
ATOM 642 O O . GLY A 1 79 ? -4.350 -6.919 -2.479 1.00 97.12 79 GLY A O 1
ATOM 643 N N . PRO A 1 80 ? -4.799 -8.924 -1.516 1.00 98.00 80 PRO A N 1
ATOM 644 C CA . PRO A 1 80 ? -5.674 -10.059 -1.187 1.00 98.00 80 PRO A CA 1
ATOM 645 C C . PRO A 1 80 ? -6.783 -9.691 -0.182 1.00 98.00 80 PRO A C 1
ATOM 647 O O . PRO A 1 80 ? -6.652 -8.713 0.556 1.00 98.00 80 PRO A O 1
ATOM 650 N N . ASP A 1 81 ? -7.872 -10.470 -0.146 1.00 97.94 81 ASP A N 1
ATOM 651 C CA . ASP A 1 81 ? -9.077 -10.157 0.649 1.00 97.94 81 ASP A CA 1
ATOM 652 C C . ASP A 1 81 ? -8.758 -9.901 2.122 1.00 97.94 81 ASP A C 1
ATOM 654 O O . ASP A 1 81 ? -9.189 -8.898 2.688 1.00 97.94 81 ASP A O 1
ATOM 658 N N . ARG A 1 82 ? -7.895 -10.736 2.711 1.00 96.69 82 ARG A N 1
ATOM 659 C CA . ARG A 1 82 ? -7.420 -10.558 4.087 1.00 96.69 82 ARG A CA 1
ATOM 660 C C . ARG A 1 82 ? -6.808 -9.171 4.315 1.00 96.69 82 ARG A C 1
ATOM 662 O O . ARG A 1 82 ? -7.139 -8.507 5.294 1.00 96.69 82 ARG A O 1
ATOM 669 N N . LEU A 1 83 ? -5.926 -8.713 3.424 1.00 97.75 83 LEU A N 1
ATOM 670 C CA . LEU A 1 83 ? -5.285 -7.402 3.565 1.00 97.75 83 LEU A CA 1
ATOM 671 C C . LEU A 1 83 ? -6.313 -6.274 3.418 1.00 97.75 83 LEU A C 1
ATOM 673 O O . LEU A 1 83 ? -6.299 -5.313 4.188 1.00 97.75 83 LEU A O 1
ATOM 677 N N . ARG A 1 84 ? -7.238 -6.398 2.463 1.00 98.50 84 ARG A N 1
ATOM 678 C CA . ARG A 1 84 ? -8.333 -5.438 2.282 1.00 98.50 84 ARG A CA 1
ATOM 679 C C . ARG A 1 84 ? -9.205 -5.334 3.536 1.00 98.50 84 ARG A C 1
ATOM 681 O O . ARG A 1 84 ? -9.542 -4.227 3.960 1.00 98.50 84 ARG A O 1
ATOM 688 N N . GLU A 1 85 ? -9.544 -6.463 4.148 1.00 98.19 85 GLU A N 1
ATOM 689 C CA . GLU A 1 85 ? -10.309 -6.523 5.396 1.00 98.19 85 GLU A CA 1
ATOM 690 C C . GLU A 1 85 ? -9.558 -5.868 6.564 1.00 98.19 85 GLU A C 1
ATOM 692 O O . GLU A 1 85 ? -10.155 -5.080 7.306 1.00 98.19 85 GLU A O 1
ATOM 697 N N . GLU A 1 86 ? -8.250 -6.122 6.693 1.00 97.75 86 GLU A N 1
ATOM 698 C CA . GLU A 1 86 ? -7.373 -5.490 7.690 1.00 97.75 86 GLU A CA 1
ATOM 699 C C . GLU A 1 86 ? -7.374 -3.955 7.550 1.00 97.75 86 GLU A C 1
ATOM 701 O O . GLU A 1 86 ? -7.531 -3.233 8.548 1.00 97.75 86 GLU A O 1
ATOM 706 N N . MET A 1 87 ? -7.250 -3.444 6.319 1.00 98.38 87 MET A N 1
ATOM 707 C CA . MET A 1 87 ? -7.280 -2.003 6.037 1.00 98.38 87 MET A CA 1
ATOM 708 C C . MET A 1 87 ? -8.648 -1.407 6.366 1.00 98.38 87 MET A C 1
ATOM 710 O O . MET A 1 87 ? -8.731 -0.435 7.119 1.00 98.38 87 MET A O 1
ATOM 714 N N . ALA A 1 88 ? -9.732 -2.028 5.896 1.00 98.12 88 ALA A N 1
ATOM 715 C CA . ALA A 1 88 ? -11.088 -1.554 6.150 1.00 98.12 88 ALA A CA 1
ATOM 716 C C . ALA A 1 88 ? -11.425 -1.536 7.651 1.00 98.12 88 ALA A C 1
ATOM 718 O O . ALA A 1 88 ? -12.023 -0.578 8.146 1.00 98.12 88 ALA A O 1
ATOM 719 N N . ALA A 1 89 ? -11.024 -2.565 8.403 1.00 97.75 89 ALA A N 1
ATOM 720 C CA . ALA A 1 89 ? -11.217 -2.611 9.849 1.00 97.75 89 ALA A CA 1
ATOM 721 C C . ALA A 1 89 ? -10.437 -1.503 10.567 1.00 97.75 89 ALA A C 1
ATOM 723 O O . ALA A 1 89 ? -10.961 -0.879 11.492 1.00 97.75 89 ALA A O 1
ATOM 724 N N . THR A 1 90 ? -9.205 -1.241 10.134 1.00 97.44 90 THR A N 1
ATOM 725 C CA . THR A 1 90 ? -8.366 -0.180 10.700 1.00 97.44 90 THR A CA 1
ATOM 726 C C . THR A 1 90 ? -8.956 1.199 10.431 1.00 97.44 90 THR A C 1
ATOM 728 O O . THR A 1 90 ? -9.142 1.962 11.377 1.00 97.44 90 THR A O 1
ATOM 731 N N . VAL A 1 91 ? -9.360 1.481 9.191 1.00 97.19 91 VAL A N 1
ATOM 732 C CA . VAL A 1 91 ? -10.001 2.749 8.813 1.00 97.19 91 VAL A CA 1
ATOM 733 C C . VAL A 1 91 ? -11.310 2.971 9.574 1.00 97.19 91 VAL A C 1
ATOM 735 O O . VAL A 1 91 ? -11.538 4.070 10.071 1.00 97.19 91 VAL A O 1
ATOM 738 N N . ARG A 1 92 ? -12.142 1.934 9.768 1.00 97.19 92 ARG A N 1
ATOM 739 C CA . ARG A 1 92 ? -13.356 2.042 10.604 1.00 97.19 92 ARG A CA 1
ATOM 740 C C . ARG A 1 92 ? -13.038 2.440 12.046 1.00 97.19 92 ARG A C 1
ATOM 742 O O . ARG A 1 92 ? -13.698 3.321 12.590 1.00 97.19 92 ARG A O 1
ATOM 749 N N . ARG A 1 93 ? -12.021 1.824 12.662 1.00 96.69 93 ARG A N 1
ATOM 750 C CA . ARG A 1 93 ? -11.588 2.195 14.022 1.00 96.69 93 ARG A CA 1
ATOM 751 C C . ARG A 1 93 ? -11.048 3.622 14.070 1.00 96.69 93 ARG A C 1
ATOM 753 O O . ARG A 1 93 ? -11.380 4.355 14.992 1.00 96.69 93 ARG A O 1
ATOM 760 N N . MET A 1 94 ? -10.259 4.027 13.075 1.00 95.88 94 MET A N 1
ATOM 761 C CA . MET A 1 94 ? -9.756 5.400 12.967 1.00 95.88 9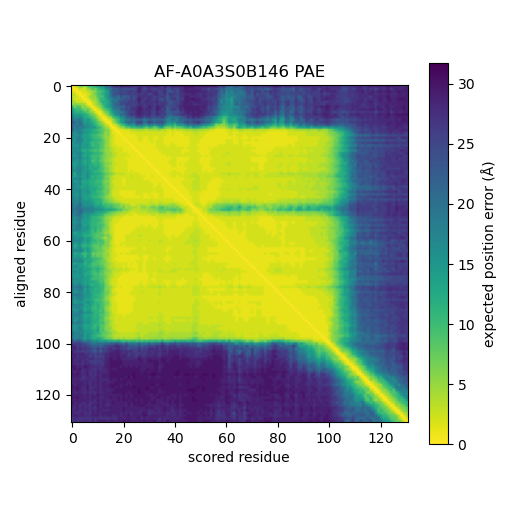4 MET A CA 1
ATOM 762 C C . MET A 1 94 ? -10.908 6.404 12.873 1.00 95.88 94 MET A C 1
ATOM 764 O O . MET A 1 94 ? -10.930 7.369 13.629 1.00 95.88 94 MET A O 1
ATOM 768 N N . ALA A 1 95 ? -11.888 6.150 12.003 1.00 95.88 95 ALA A N 1
ATOM 769 C CA . ALA A 1 95 ? -13.061 7.005 11.857 1.00 95.88 95 ALA A CA 1
ATOM 770 C C . ALA A 1 95 ? -13.814 7.169 13.188 1.00 95.88 95 ALA A C 1
ATOM 772 O O . ALA A 1 95 ? -14.102 8.296 13.574 1.00 95.88 95 ALA A O 1
ATOM 773 N N . ALA A 1 96 ? -14.038 6.080 13.933 1.00 95.88 96 ALA A N 1
ATOM 774 C CA . ALA A 1 96 ? -14.674 6.134 15.253 1.00 95.88 96 ALA A CA 1
ATOM 775 C C . ALA A 1 96 ? -13.867 6.957 16.281 1.00 95.88 96 ALA A C 1
ATOM 777 O O . ALA A 1 96 ? -14.445 7.694 17.078 1.00 95.88 96 ALA A O 1
ATOM 778 N N . VAL A 1 97 ? -12.529 6.877 16.251 1.00 94.44 97 VAL A N 1
ATOM 779 C CA . VAL A 1 97 ? -11.657 7.701 17.111 1.00 94.44 97 VAL A CA 1
ATOM 780 C C . VAL A 1 97 ? -11.832 9.188 16.818 1.00 94.44 97 VAL A C 1
ATOM 782 O O . VAL A 1 97 ? -11.983 9.979 17.747 1.00 94.44 97 VAL A O 1
ATOM 785 N N . TYR A 1 98 ? -11.844 9.576 15.543 1.00 94.62 98 TYR A N 1
ATOM 786 C CA . TYR A 1 98 ? -11.985 10.981 15.152 1.00 94.62 98 TYR A CA 1
ATOM 787 C C . TYR A 1 98 ? -13.423 11.505 15.236 1.00 94.62 98 TYR A C 1
ATOM 789 O O . TYR A 1 98 ? -13.610 12.702 15.435 1.00 94.62 98 TYR A O 1
ATOM 797 N N . ALA A 1 99 ? -14.427 10.630 15.147 1.00 93.88 99 ALA A N 1
ATOM 798 C CA . ALA A 1 99 ? -15.827 10.972 15.394 1.00 93.88 99 ALA A CA 1
ATOM 799 C C . ALA A 1 99 ? -16.116 11.272 16.877 1.00 93.88 99 ALA A C 1
ATOM 801 O O . ALA A 1 99 ? -17.144 11.860 17.195 1.00 93.88 99 ALA A O 1
ATOM 802 N N . GLY A 1 100 ? -15.206 10.898 17.787 1.00 88.44 100 GLY A N 1
ATOM 803 C CA . GLY A 1 100 ? -15.418 11.000 19.232 1.00 88.44 100 GLY A CA 1
ATOM 804 C C . GLY A 1 100 ? -16.214 9.830 19.821 1.00 88.44 100 GLY A C 1
ATOM 805 O O . GLY A 1 100 ? -16.478 9.828 21.021 1.00 88.44 100 GLY A O 1
ATOM 806 N N . ASP A 1 101 ? -16.537 8.824 19.005 1.00 76.94 101 ASP A N 1
ATOM 807 C CA . ASP A 1 101 ? -17.290 7.629 19.402 1.00 76.94 101 ASP A CA 1
ATOM 808 C C . ASP A 1 101 ? -16.418 6.625 20.164 1.00 76.94 101 ASP A C 1
ATOM 810 O O . ASP A 1 101 ? -16.910 5.856 20.991 1.00 76.94 101 ASP A O 1
ATOM 814 N N . ALA A 1 102 ? -15.100 6.654 19.939 1.00 62.12 102 ALA A N 1
ATOM 815 C CA . ALA A 1 102 ? -14.148 5.984 20.815 1.00 62.12 102 ALA A CA 1
ATOM 816 C C . ALA A 1 102 ? -13.916 6.856 22.057 1.00 62.12 102 ALA A C 1
ATOM 818 O O . ALA A 1 102 ? -12.874 7.504 22.215 1.00 62.12 102 ALA A O 1
ATOM 819 N N . ALA A 1 103 ? -14.910 6.877 22.948 1.00 55.88 103 ALA A N 1
ATOM 820 C CA . ALA A 1 103 ? -14.689 7.263 24.330 1.00 55.88 103 ALA A CA 1
ATOM 821 C C . ALA A 1 103 ? -13.434 6.529 24.823 1.00 55.88 103 ALA A C 1
ATOM 823 O O . ALA A 1 103 ? -13.245 5.341 24.558 1.00 55.88 103 ALA A O 1
ATOM 824 N N . ARG A 1 104 ? -12.534 7.263 25.476 1.00 58.00 104 ARG A N 1
ATOM 825 C CA . ARG A 1 104 ? -11.293 6.743 26.056 1.00 58.00 104 ARG A CA 1
ATOM 826 C C . ARG A 1 104 ? -11.628 5.769 27.189 1.00 58.00 104 ARG A C 1
ATOM 828 O O . ARG A 1 104 ? -11.456 6.102 28.356 1.00 58.00 104 ARG A O 1
ATOM 835 N N . ASP A 1 105 ? -12.067 4.565 26.849 1.00 53.72 105 ASP A N 1
ATOM 836 C CA . ASP A 1 105 ? -12.545 3.527 27.769 1.00 53.72 105 ASP A CA 1
ATOM 837 C C . ASP A 1 105 ? -11.391 2.822 28.512 1.00 53.72 105 ASP A C 1
ATOM 839 O O . ASP A 1 105 ? -11.409 1.638 28.827 1.00 53.72 105 ASP A O 1
ATOM 843 N N . SER A 1 106 ? -10.291 3.540 28.742 1.00 50.44 106 SER A N 1
ATOM 844 C CA . SER A 1 106 ? -9.102 3.023 29.426 1.00 50.44 106 SER A CA 1
ATOM 845 C C . SER A 1 106 ? -8.412 4.060 30.313 1.00 50.44 106 SER A C 1
ATOM 847 O O . SER A 1 106 ? -7.362 3.764 30.876 1.00 50.44 106 SER A O 1
ATOM 849 N N . MET A 1 107 ? -8.991 5.256 30.499 1.00 45.44 107 MET A N 1
ATOM 850 C CA . MET A 1 107 ? -8.463 6.252 31.449 1.00 45.44 107 MET A CA 1
ATOM 851 C C . MET A 1 107 ? -9.315 6.409 32.724 1.00 45.44 107 MET A C 1
ATOM 853 O O . MET A 1 107 ? -9.070 7.320 33.510 1.00 45.44 107 MET A O 1
ATOM 857 N N . GLU A 1 108 ? -10.275 5.505 32.966 1.00 49.03 108 GLU A N 1
ATOM 858 C CA . GLU A 1 108 ? -11.127 5.504 34.172 1.00 49.03 108 GLU A CA 1
ATOM 859 C C . GLU A 1 108 ? -10.840 4.321 35.123 1.00 49.03 108 GLU A C 1
ATOM 861 O O . GLU A 1 108 ? -10.975 4.474 36.333 1.00 49.03 108 GLU A O 1
ATOM 866 N N . THR A 1 109 ? -10.354 3.165 34.652 1.00 45.44 109 THR A N 1
ATOM 867 C CA . THR A 1 109 ? -10.175 1.980 35.529 1.00 45.44 109 THR A CA 1
ATOM 868 C C . THR A 1 109 ? -8.810 1.896 36.222 1.00 45.44 109 THR A C 1
ATOM 870 O O . THR A 1 109 ? -8.578 0.989 37.013 1.00 45.44 109 THR A O 1
ATOM 873 N N . SER A 1 110 ? -7.907 2.853 35.987 1.00 45.69 110 SER A N 1
ATOM 874 C CA . SER A 1 110 ? -6.605 2.911 36.673 1.00 45.69 110 SER A CA 1
ATOM 875 C C . SER A 1 110 ? -6.411 4.187 37.500 1.00 45.69 110 SER A C 1
ATOM 877 O O . SER A 1 110 ? -5.281 4.623 37.721 1.00 45.69 110 SER A O 1
ATOM 879 N N . ARG A 1 111 ? -7.505 4.785 37.997 1.00 48.09 111 ARG A N 1
ATOM 880 C CA . ARG A 1 111 ? -7.451 5.685 39.159 1.00 48.09 111 ARG A CA 1
ATOM 881 C C . ARG A 1 111 ? -7.542 4.847 40.436 1.00 48.09 111 ARG A C 1
ATOM 883 O O . ARG A 1 111 ? -8.611 4.666 41.008 1.00 48.09 111 ARG A O 1
ATOM 890 N N . THR A 1 112 ? -6.408 4.310 40.876 1.00 47.75 112 THR A N 1
ATOM 891 C CA . THR A 1 112 ? -6.263 3.703 42.208 1.00 47.75 112 THR A CA 1
ATOM 892 C C . THR A 1 112 ? -6.539 4.769 43.286 1.00 47.75 112 THR A C 1
ATOM 894 O O . THR A 1 112 ? -5.994 5.870 43.177 1.00 47.75 112 THR A O 1
ATOM 897 N N . PRO A 1 113 ? -7.304 4.490 44.361 1.00 42.97 113 PRO A N 1
ATOM 898 C CA . PRO A 1 113 ? -7.684 5.484 45.376 1.00 42.97 113 PRO A CA 1
ATOM 899 C C . PRO A 1 113 ? -6.551 5.834 46.368 1.00 42.97 113 PRO A C 1
ATOM 901 O O . PRO A 1 113 ? -6.809 6.207 47.506 1.00 42.97 113 PRO A O 1
ATOM 904 N N . ALA A 1 114 ? -5.282 5.714 45.968 1.00 45.41 114 ALA A N 1
ATOM 905 C CA . ALA A 1 114 ? -4.134 5.915 46.857 1.00 45.41 114 ALA A CA 1
ATOM 906 C C . ALA A 1 114 ? -3.469 7.300 46.735 1.00 45.41 114 ALA A C 1
ATOM 908 O O . ALA A 1 114 ? -2.641 7.652 47.573 1.00 45.41 114 ALA A O 1
ATOM 909 N N . THR A 1 115 ? -3.813 8.112 45.730 1.00 49.59 115 THR A N 1
ATOM 910 C CA . THR A 1 115 ? -3.123 9.398 45.500 1.00 49.59 115 THR A CA 1
ATOM 911 C C . THR A 1 115 ? -3.774 10.588 46.218 1.00 49.59 115 THR A C 1
ATOM 913 O O . THR A 1 115 ? -3.123 11.617 46.387 1.00 49.59 115 THR A O 1
ATOM 916 N N . ASP A 1 116 ? -4.985 10.442 46.762 1.00 43.38 116 ASP A N 1
ATOM 917 C CA . ASP A 1 116 ? -5.676 11.547 47.455 1.00 43.38 116 ASP A CA 1
ATOM 918 C C . ASP A 1 116 ? -5.257 11.739 48.930 1.00 43.38 116 ASP A C 1
ATOM 920 O O . ASP A 1 116 ? -5.635 12.713 49.573 1.00 43.38 116 ASP A O 1
ATOM 924 N N . MET A 1 117 ? -4.403 10.863 49.478 1.00 43.75 117 MET A N 1
ATOM 925 C CA . MET A 1 117 ? -3.851 11.027 50.835 1.00 43.75 117 MET A CA 1
ATOM 926 C C . MET A 1 117 ? -2.440 11.635 50.879 1.00 43.75 117 MET A C 1
ATOM 928 O O . MET A 1 117 ? -1.972 12.011 51.953 1.00 43.75 117 MET A O 1
ATOM 932 N N . ALA A 1 118 ? -1.762 11.786 49.737 1.00 47.53 118 ALA A N 1
ATOM 933 C CA . ALA A 1 118 ? -0.401 12.333 49.692 1.00 47.53 118 ALA A CA 1
ATOM 934 C C . ALA A 1 118 ? -0.352 13.844 49.393 1.00 47.53 118 ALA A C 1
ATOM 936 O O . ALA A 1 118 ? 0.631 14.504 49.728 1.00 47.53 118 ALA A O 1
ATOM 937 N N . VAL A 1 119 ? -1.417 14.429 48.833 1.00 47.62 119 VAL A N 1
ATOM 938 C CA . VAL A 1 119 ? -1.450 15.870 48.512 1.00 47.62 119 VAL A CA 1
ATOM 939 C C . VAL A 1 119 ? -1.893 16.730 49.710 1.00 47.62 119 VAL A C 1
ATOM 941 O O . VAL A 1 119 ? -1.574 17.917 49.762 1.00 47.62 119 VAL A O 1
ATOM 944 N N . SER A 1 120 ? -2.511 16.141 50.743 1.00 44.22 120 SER A N 1
ATOM 945 C CA . SER A 1 120 ? -2.877 16.875 51.969 1.00 44.22 120 SER A CA 1
ATOM 946 C C . SER A 1 120 ? -1.790 16.887 53.059 1.00 44.22 120 SER A C 1
ATOM 948 O O . SER A 1 120 ? -1.876 17.700 53.978 1.00 44.22 120 SER A O 1
ATOM 950 N N . ALA A 1 121 ? -0.751 16.046 52.973 1.00 46.16 121 ALA A N 1
ATOM 951 C CA . ALA A 1 121 ? 0.318 15.985 53.982 1.00 46.16 121 ALA A CA 1
ATOM 952 C C . ALA A 1 121 ? 1.539 16.872 53.658 1.00 46.16 121 ALA A C 1
ATOM 954 O O . ALA A 1 121 ? 2.322 17.195 54.548 1.00 46.16 121 ALA A O 1
ATOM 955 N N . ALA A 1 122 ? 1.685 17.336 52.412 1.00 47.12 122 ALA A N 1
ATOM 956 C CA . ALA A 1 122 ? 2.823 18.159 51.986 1.00 47.12 122 ALA A CA 1
ATOM 957 C C . ALA A 1 122 ? 2.611 19.683 52.141 1.00 47.12 122 ALA A C 1
ATOM 959 O O . ALA A 1 122 ? 3.496 20.461 51.793 1.00 47.12 122 ALA A O 1
ATOM 960 N N . ARG A 1 123 ? 1.466 20.138 52.676 1.00 51.00 123 ARG A N 1
ATOM 961 C CA . ARG A 1 123 ? 1.181 21.576 52.890 1.00 51.00 123 ARG A CA 1
ATOM 962 C C . ARG A 1 123 ? 1.375 22.096 54.318 1.00 51.00 123 ARG A C 1
ATOM 964 O O . ARG A 1 123 ? 1.268 23.300 54.505 1.00 51.00 123 ARG A O 1
ATOM 971 N N . ASN A 1 124 ? 1.735 21.257 55.295 1.00 49.12 124 ASN A N 1
ATOM 972 C CA . ASN A 1 124 ? 1.838 21.683 56.704 1.00 49.12 124 ASN A CA 1
ATOM 973 C C . ASN A 1 124 ? 3.260 21.725 57.301 1.00 49.12 124 ASN A C 1
ATOM 975 O O . ASN A 1 124 ? 3.391 21.885 58.509 1.00 49.12 124 ASN A O 1
ATOM 979 N N . VAL A 1 125 ? 4.329 21.640 56.496 1.00 51.53 125 VAL A N 1
ATOM 980 C CA . VAL A 1 125 ? 5.717 21.743 57.016 1.00 51.53 125 VAL A CA 1
ATOM 981 C C . VAL A 1 125 ? 6.482 22.975 56.496 1.00 51.53 125 VAL A C 1
ATOM 983 O O . VAL A 1 125 ? 7.517 23.332 57.048 1.00 51.53 125 VAL A O 1
ATOM 986 N N . GLN A 1 126 ? 5.936 23.742 55.546 1.00 49.81 126 GLN A N 1
ATOM 987 C CA . GLN A 1 126 ? 6.606 24.939 55.007 1.00 49.81 126 GLN A CA 1
ATOM 988 C C . GLN A 1 126 ? 6.228 26.263 55.713 1.00 49.81 126 GLN A C 1
ATOM 990 O O . GLN A 1 126 ? 6.306 27.328 55.106 1.00 49.81 126 GLN A O 1
ATOM 995 N N . THR A 1 127 ? 5.850 26.217 56.998 1.00 51.88 127 THR A N 1
ATOM 996 C CA . THR A 1 127 ? 5.561 27.421 57.811 1.00 51.88 127 THR A CA 1
ATOM 997 C C . THR A 1 127 ? 6.165 27.330 59.219 1.00 51.88 127 THR A C 1
ATOM 999 O O . THR A 1 127 ? 5.519 27.682 60.200 1.00 51.88 127 THR A O 1
ATOM 1002 N N . ALA A 1 128 ? 7.395 26.824 59.359 1.00 50.16 128 ALA A N 1
ATOM 1003 C CA . ALA A 1 128 ? 8.091 26.800 60.655 1.00 50.16 128 ALA A CA 1
ATOM 1004 C C . ALA A 1 128 ? 9.629 26.873 60.545 1.00 50.16 128 ALA A C 1
ATOM 1006 O O . ALA A 1 128 ? 10.336 26.224 61.305 1.00 50.16 128 ALA A O 1
ATOM 1007 N N . ALA A 1 129 ? 10.163 27.659 59.604 1.00 48.19 129 ALA A N 1
ATOM 1008 C CA . ALA A 1 129 ? 11.603 27.953 59.548 1.00 48.19 129 ALA A CA 1
ATOM 1009 C C . ALA A 1 129 ? 11.892 29.385 59.056 1.00 48.19 129 ALA A C 1
ATOM 1011 O O . ALA A 1 129 ? 12.776 29.627 58.237 1.00 48.19 129 ALA A O 1
ATOM 1012 N N . HIS A 1 130 ? 11.103 30.345 59.541 1.00 48.38 130 HIS A N 1
ATOM 1013 C CA . HIS A 1 130 ? 11.478 31.759 59.608 1.00 48.38 130 HIS A CA 1
ATOM 1014 C C . HIS A 1 130 ? 11.259 32.225 61.046 1.00 48.38 130 HIS A C 1
ATOM 1016 O O . HIS A 1 130 ? 10.229 32.820 61.364 1.00 48.38 130 HIS A O 1
ATOM 1022 N N . ARG A 1 131 ? 12.207 31.871 61.915 1.00 43.47 131 ARG A N 1
ATOM 1023 C CA . ARG A 1 131 ? 12.580 32.584 63.139 1.00 43.47 131 ARG A CA 1
ATOM 1024 C C . ARG A 1 131 ? 13.940 32.091 63.603 1.00 43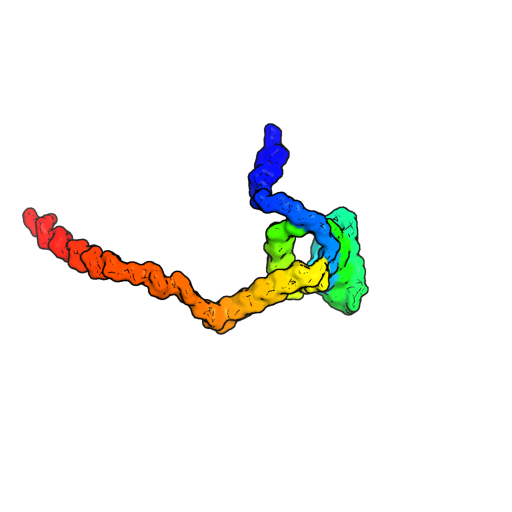.47 131 ARG A C 1
ATOM 1026 O O . ARG A 1 131 ? 14.129 30.857 63.587 1.00 43.47 131 ARG A O 1
#

Foldseek 3Di:
DVVVVVVVPPPPPPFDAWDWWKKKFFPVVLVVCVVPPPAPPWDWADPDPGIIIITDTDTNDVVVVVVQVVCPPRMQTPDDPVSNVVNVVVVVVVVCVVVCVPDVPPPPPPPDVPPVVPVVVVPPPVPPPDD

Sequence (131 aa):
DLDAWLAQRDFDLPPGDDIELHAVLSRELEVLLRERPLAPDQQLEAAGDHEFVLRARVADTMRLRWWLLGFGDRITVLGPDRLREEMAATVRRMAAVYAGDAARDSMETSRTPATDMAVSAARNVQTAAHR

Solvent-accessible surface area (backbone atoms only — not comparable to full-atom values): 8012 Å² total; per-residue (Å²): 115,69,69,68,56,58,66,68,70,53,81,82,61,76,70,38,70,69,37,65,41,29,29,41,26,30,58,71,54,47,57,49,38,71,78,53,60,92,32,98,71,53,42,80,41,81,73,54,100,58,33,30,40,38,39,28,65,42,64,47,41,71,66,50,53,55,56,53,59,72,54,46,90,45,47,44,64,68,28,48,61,69,59,27,50,53,50,53,54,49,51,52,53,50,50,34,49,76,72,58,71,52,61,73,92,72,77,68,86,75,70,67,93,71,64,79,69,60,71,73,66,73,73,78,71,88,84,79,83,88,127

Secondary structure (DSSP, 8-state):
-HHHHHGGGS--SPPEEEEEEEEEEEHHHHHHHHHS-SSTT-EEEE-SSSEEEEEEEEEESHHHHHHHHHHGGGEEEEESHHHHHHHHHHHHHHHHHHHT-S--TTSSTT--TTSTTTTTTTTSSSSS---